Protein AF-A0A1T4SJ55-F1 (afdb_monomer)

Radius of gyration: 22.42 Å; Cα contacts (8 Å, |Δi|>4): 295; chains: 1; bounding box: 77×71×40 Å

pLDDT: mean 77.84, std 17.94, range [32.5, 96.19]

Foldseek 3Di:
DDDDDDDDPPPPPPPPPPPPPPPQLWDWADQDCFWIWTDGNDLVEWIWIDGQPQFPDKDFPGWDWADAPNFTKIWTKIWTWHDDPFKIKIKIKIFIWGDPPNDTYTDWIFIFMWMATPPPRDTPGGGQQDPPDPPSNVSCNVVVPDDDDVRTDDIDTDDPVPSDD

Secondary structure (DSSP, 8-state):
------------------------S-EEEE-SSSEEEEE-SSTTSPEEEEE-TT-S-EEEEEEEEEEETTEEEEEEEEEEEEE-SSEEEEEEEEEEEE--TTS-EEEEEEEEEEEEETTT--EEE--SS-TTSTTHHHHHHHHHH-SS-TTEEPPPEE-GGG---

Structure (mmCIF, N/CA/C/O backbone):
data_AF-A0A1T4SJ55-F1
#
_entry.id   AF-A0A1T4SJ55-F1
#
loop_
_atom_site.group_PDB
_atom_site.id
_atom_site.type_symbol
_atom_site.label_atom_id
_atom_site.label_alt_id
_atom_site.label_comp_id
_atom_site.label_asym_id
_atom_site.label_entity_id
_atom_site.label_seq_id
_atom_site.pdbx_PDB_ins_code
_atom_site.Cartn_x
_atom_site.Cartn_y
_atom_site.Cartn_z
_atom_site.occupancy
_atom_site.B_iso_or_equiv
_atom_site.auth_seq_id
_atom_site.auth_comp_id
_atom_site.auth_asym_id
_atom_site.auth_atom_id
_atom_site.pdbx_PDB_model_num
ATOM 1 N N . MET A 1 1 ? 57.272 -51.813 8.224 1.00 41.88 1 MET A N 1
ATOM 2 C CA . MET A 1 1 ? 57.063 -50.393 8.577 1.00 41.88 1 MET A CA 1
ATOM 3 C C . MET A 1 1 ? 56.900 -49.608 7.290 1.00 41.88 1 MET A C 1
ATOM 5 O O . MET A 1 1 ? 57.885 -49.571 6.578 1.00 41.88 1 MET A O 1
ATOM 9 N N . THR A 1 2 ? 55.689 -49.090 7.027 1.00 38.91 2 THR A N 1
ATOM 10 C CA . THR A 1 2 ? 55.332 -47.772 6.437 1.00 38.91 2 THR A CA 1
ATOM 11 C C . THR A 1 2 ? 53.976 -47.803 5.712 1.00 38.91 2 THR A C 1
ATOM 13 O O . THR A 1 2 ? 53.833 -48.269 4.593 1.00 38.91 2 THR A O 1
ATOM 16 N N . PHE A 1 3 ? 52.995 -47.303 6.467 1.00 37.25 3 PHE A N 1
ATOM 17 C CA . PHE A 1 3 ? 51.856 -46.438 6.139 1.00 37.25 3 PHE A CA 1
ATOM 18 C C . PHE A 1 3 ? 50.921 -46.732 4.950 1.00 37.25 3 PHE A C 1
ATOM 20 O O . PHE A 1 3 ? 51.213 -46.479 3.786 1.00 37.25 3 PHE A O 1
ATOM 27 N N . PHE A 1 4 ? 49.702 -47.120 5.344 1.00 38.56 4 PHE A N 1
ATOM 28 C CA . PHE A 1 4 ? 48.442 -46.953 4.626 1.00 38.56 4 PHE A CA 1
ATOM 29 C C . PHE A 1 4 ? 48.198 -45.480 4.258 1.00 38.56 4 PHE A C 1
ATOM 31 O O . PHE A 1 4 ? 48.195 -44.617 5.133 1.00 38.56 4 PHE A O 1
ATOM 38 N N . ASN A 1 5 ? 47.906 -45.211 2.986 1.00 37.22 5 ASN A N 1
ATOM 39 C CA . ASN A 1 5 ? 47.341 -43.941 2.533 1.00 37.22 5 ASN A CA 1
ATOM 40 C C . ASN A 1 5 ? 45.813 -44.076 2.453 1.00 37.22 5 ASN A C 1
ATOM 42 O O . ASN A 1 5 ? 45.276 -44.548 1.453 1.00 37.22 5 ASN A O 1
ATOM 46 N N . PHE A 1 6 ? 45.108 -43.665 3.509 1.00 42.09 6 PHE A N 1
ATOM 47 C CA . PHE A 1 6 ? 43.667 -43.410 3.460 1.00 42.09 6 PHE A CA 1
ATOM 48 C C . PHE A 1 6 ? 43.454 -41.935 3.108 1.00 42.09 6 PHE A C 1
ATOM 50 O O . PHE A 1 6 ? 43.581 -41.058 3.958 1.00 42.09 6 PHE A O 1
ATOM 57 N N . SER A 1 7 ? 43.136 -41.649 1.845 1.00 43.50 7 SER A N 1
ATOM 58 C CA . SER A 1 7 ? 42.612 -40.339 1.453 1.00 43.50 7 SER A CA 1
ATOM 59 C C . SER A 1 7 ? 41.091 -40.373 1.584 1.00 43.50 7 SER A C 1
ATOM 61 O O . SER A 1 7 ? 40.379 -40.835 0.693 1.00 43.50 7 SER A O 1
ATOM 63 N N . LEU A 1 8 ? 40.596 -39.924 2.739 1.00 44.88 8 LEU A N 1
ATOM 64 C CA . LEU A 1 8 ? 39.183 -39.643 2.965 1.00 44.88 8 LEU A CA 1
ATOM 65 C C . LEU A 1 8 ? 38.841 -38.345 2.214 1.00 44.88 8 LEU A C 1
ATOM 67 O O . LEU A 1 8 ? 39.123 -37.248 2.691 1.00 44.88 8 LEU A O 1
ATOM 71 N N . LYS A 1 9 ? 38.266 -38.449 1.013 1.00 45.06 9 LYS A N 1
ATOM 72 C CA . LYS A 1 9 ? 37.657 -37.290 0.347 1.00 45.06 9 LYS A CA 1
ATOM 73 C C . LYS A 1 9 ? 36.295 -37.029 0.980 1.00 45.06 9 LYS A C 1
ATOM 75 O O . LYS A 1 9 ? 35.298 -37.641 0.610 1.00 45.06 9 LYS A O 1
ATOM 80 N N . THR A 1 10 ? 36.261 -36.127 1.952 1.00 52.50 10 THR A N 1
ATOM 81 C C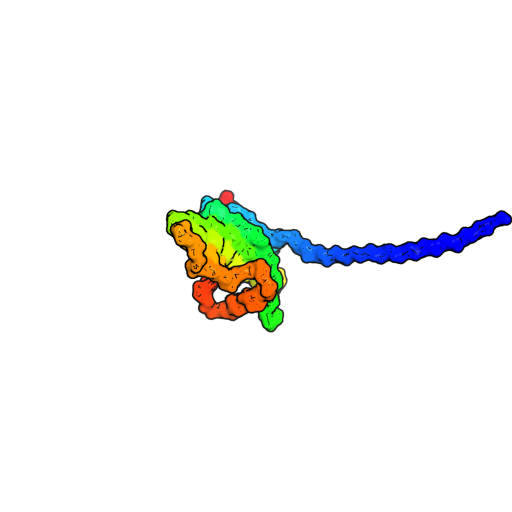A . THR A 1 10 ? 35.027 -35.540 2.472 1.00 52.50 10 THR A CA 1
ATOM 82 C C . THR A 1 10 ? 34.374 -34.706 1.371 1.00 52.50 10 THR A C 1
ATOM 84 O O . THR A 1 10 ? 34.809 -33.609 1.030 1.00 52.50 10 THR A O 1
ATOM 87 N N . CYS A 1 11 ? 33.316 -35.256 0.779 1.00 45.38 11 CYS A N 1
ATOM 88 C CA . CYS A 1 11 ? 32.402 -34.533 -0.092 1.00 45.38 11 CYS A CA 1
ATOM 89 C C . CYS A 1 11 ? 31.457 -33.712 0.798 1.00 45.38 11 CYS A C 1
ATOM 91 O O . CYS A 1 11 ? 30.335 -34.123 1.073 1.00 45.38 11 CYS A O 1
ATOM 93 N N . SER A 1 12 ? 31.946 -32.588 1.324 1.00 46.72 12 SER A N 1
ATOM 94 C CA . SER A 1 12 ? 31.096 -31.598 1.990 1.00 46.72 12 SER A CA 1
ATOM 95 C C . SER A 1 12 ? 30.735 -30.539 0.958 1.00 46.72 12 SER A C 1
ATOM 97 O O . SER A 1 12 ? 31.372 -29.490 0.856 1.00 46.72 12 SER A O 1
ATOM 99 N N . LEU A 1 13 ? 29.760 -30.873 0.110 1.00 42.81 13 LEU A N 1
ATOM 100 C CA . LEU A 1 13 ? 29.117 -29.912 -0.773 1.00 42.81 13 LEU A CA 1
ATOM 101 C C . LEU A 1 13 ? 28.304 -28.978 0.130 1.00 42.81 13 LEU A C 1
ATOM 103 O O . LEU A 1 13 ? 27.190 -29.293 0.540 1.00 42.81 13 LEU A O 1
ATOM 107 N N . PHE A 1 14 ? 28.930 -27.868 0.516 1.00 44.97 14 PHE A N 1
ATOM 108 C CA . PHE A 1 14 ? 28.287 -26.766 1.215 1.00 44.97 14 PHE A CA 1
ATOM 109 C C . PHE A 1 14 ? 27.139 -26.288 0.318 1.00 44.97 14 PHE A C 1
ATOM 111 O O . PHE A 1 14 ? 27.368 -25.680 -0.727 1.00 44.97 14 PHE A O 1
ATOM 118 N N . LEU A 1 15 ? 25.906 -26.642 0.685 1.00 42.38 15 LEU A N 1
ATOM 119 C CA . LEU A 1 15 ? 24.695 -26.089 0.096 1.00 42.38 15 LEU A CA 1
ATOM 120 C C . LEU A 1 15 ? 24.710 -24.584 0.376 1.00 42.38 15 LEU A C 1
ATOM 122 O O . LEU A 1 15 ? 24.313 -24.133 1.449 1.00 42.38 15 LEU A O 1
ATOM 126 N N . LEU A 1 16 ? 25.208 -23.815 -0.592 1.00 41.75 16 LEU A N 1
ATOM 127 C CA . LEU A 1 16 ? 24.933 -22.393 -0.717 1.00 41.75 16 LEU A CA 1
ATOM 128 C C . LEU A 1 16 ? 23.433 -22.265 -0.986 1.00 41.75 16 LEU A C 1
ATOM 130 O O . LEU A 1 16 ? 22.989 -22.205 -2.130 1.00 41.75 16 LEU A O 1
ATOM 134 N N . PHE A 1 17 ? 22.635 -22.269 0.078 1.00 39.66 17 PHE A N 1
ATOM 135 C CA . PHE A 1 17 ? 21.313 -21.676 0.023 1.00 39.66 17 PHE A CA 1
ATOM 136 C C . PHE A 1 17 ? 21.518 -20.174 -0.167 1.00 39.66 17 PHE A C 1
ATOM 138 O O . PHE A 1 17 ? 21.639 -19.411 0.789 1.00 39.66 17 PHE A O 1
ATOM 145 N N . SER A 1 18 ? 21.609 -19.758 -1.428 1.00 32.50 18 SER A N 1
ATOM 146 C CA . SER A 1 18 ? 21.402 -18.378 -1.841 1.00 32.50 18 SER A CA 1
ATOM 147 C C . SER A 1 18 ? 19.935 -18.043 -1.592 1.00 32.50 18 SER A C 1
ATOM 149 O O . SER A 1 18 ? 19.105 -18.091 -2.496 1.00 32.50 18 SER A O 1
ATOM 151 N N . PHE A 1 19 ? 19.591 -17.736 -0.345 1.00 34.47 19 PHE A N 1
ATOM 152 C CA . PHE A 1 19 ? 18.407 -16.938 -0.096 1.00 34.47 19 PHE A CA 1
ATOM 153 C C . PHE A 1 19 ? 18.719 -15.549 -0.656 1.00 34.47 19 PHE A C 1
ATOM 155 O O . PHE A 1 19 ? 19.468 -14.787 -0.050 1.00 34.47 19 PHE A O 1
ATOM 162 N N . ASN A 1 20 ? 18.190 -15.240 -1.843 1.00 34.22 20 ASN A N 1
ATOM 163 C CA . ASN A 1 20 ? 18.061 -13.860 -2.300 1.00 34.22 20 ASN A CA 1
ATOM 164 C C . ASN A 1 20 ? 17.006 -13.185 -1.414 1.00 34.22 20 ASN A C 1
ATOM 166 O O . ASN A 1 20 ? 15.862 -13.001 -1.814 1.00 34.22 20 ASN A O 1
ATOM 170 N N . VAL A 1 21 ? 17.379 -12.885 -0.173 1.00 35.69 21 VAL A N 1
ATOM 171 C CA . VAL A 1 21 ? 16.712 -11.843 0.596 1.00 35.69 21 VAL A CA 1
ATOM 172 C C . VAL A 1 21 ? 17.264 -10.551 0.016 1.00 35.69 21 VAL A C 1
ATOM 174 O O . VAL A 1 21 ? 18.411 -10.195 0.285 1.00 35.69 21 VAL A O 1
ATOM 177 N N . PHE A 1 22 ? 16.492 -9.892 -0.848 1.00 44.56 22 PHE A N 1
ATOM 178 C CA . PHE A 1 22 ? 16.761 -8.492 -1.146 1.00 44.56 22 PHE A CA 1
ATOM 179 C C . PHE A 1 22 ? 16.720 -7.752 0.195 1.00 44.56 22 PHE A C 1
ATOM 181 O O . PHE A 1 22 ? 15.744 -7.842 0.938 1.00 44.56 22 PHE A O 1
ATOM 188 N N . ALA A 1 23 ? 17.832 -7.122 0.572 1.00 44.47 23 ALA A N 1
ATOM 189 C CA . ALA A 1 23 ? 17.839 -6.207 1.702 1.00 44.47 23 ALA A CA 1
ATOM 190 C C . ALA A 1 23 ? 16.867 -5.076 1.355 1.00 44.47 23 ALA A C 1
ATOM 192 O O . ALA A 1 23 ? 17.106 -4.444 0.332 1.00 44.47 23 ALA A O 1
ATOM 193 N N . ASN A 1 24 ? 15.803 -4.895 2.159 1.00 52.88 24 ASN A N 1
ATOM 194 C CA . ASN A 1 24 ? 14.716 -3.914 1.997 1.00 52.88 24 ASN A CA 1
ATOM 195 C C . ASN A 1 24 ? 15.048 -2.835 0.968 1.00 52.88 24 ASN A C 1
ATOM 197 O O . ASN A 1 24 ? 15.758 -1.870 1.270 1.00 52.88 24 ASN A O 1
ATOM 201 N N . THR A 1 25 ? 14.598 -3.061 -0.262 1.00 71.12 25 THR A N 1
ATOM 202 C CA . THR A 1 25 ? 15.012 -2.236 -1.387 1.00 71.12 25 THR A CA 1
ATOM 203 C C . THR A 1 25 ? 14.291 -0.890 -1.335 1.00 71.12 25 THR A C 1
ATOM 205 O O . THR A 1 25 ? 14.847 0.136 -1.729 1.00 71.12 25 THR A O 1
ATOM 208 N N . PHE A 1 26 ? 13.088 -0.884 -0.759 1.00 83.06 26 PHE A N 1
ATOM 209 C CA . PHE A 1 26 ? 12.397 0.321 -0.327 1.00 83.06 26 PHE A CA 1
ATOM 210 C C . PHE A 1 26 ? 12.654 0.644 1.140 1.00 83.06 26 PHE A C 1
ATOM 212 O O . PHE A 1 26 ? 12.825 -0.230 1.993 1.00 83.06 26 PHE A O 1
ATOM 219 N N . ARG A 1 27 ? 12.605 1.938 1.444 1.00 85.56 27 ARG A N 1
ATOM 220 C CA . ARG A 1 27 ? 12.616 2.457 2.812 1.00 85.56 27 ARG A CA 1
ATOM 221 C C . ARG A 1 27 ? 11.613 3.593 2.942 1.00 85.56 27 ARG A C 1
ATOM 223 O O . ARG A 1 27 ? 11.413 4.338 1.987 1.00 85.56 27 ARG A O 1
ATOM 230 N N . ILE A 1 28 ? 11.003 3.721 4.113 1.00 87.56 28 ILE A N 1
ATOM 231 C CA . ILE A 1 28 ? 10.102 4.828 4.432 1.00 87.56 28 ILE A CA 1
ATOM 232 C C . ILE A 1 28 ? 10.811 5.797 5.379 1.00 87.56 28 ILE A C 1
ATOM 234 O O . ILE A 1 28 ? 11.432 5.373 6.354 1.00 87.56 28 ILE A O 1
ATOM 238 N N . GLU A 1 29 ? 10.756 7.089 5.077 1.00 88.12 29 GLU A N 1
ATOM 239 C CA . GLU A 1 29 ? 11.363 8.151 5.887 1.00 88.12 29 GLU A CA 1
ATOM 240 C C . GLU A 1 29 ? 10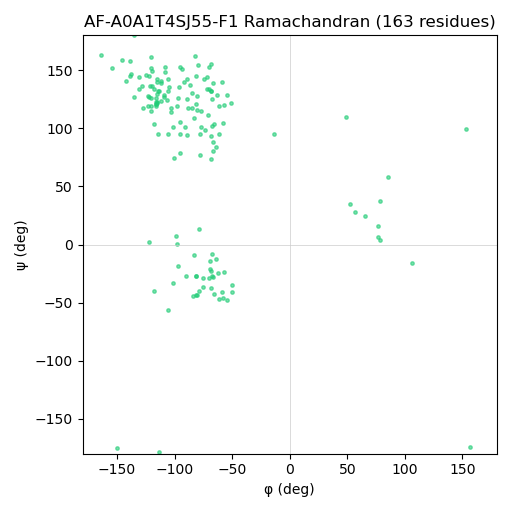.341 9.270 6.140 1.00 88.12 29 GLU A C 1
ATOM 242 O O . GLU A 1 29 ? 9.542 9.557 5.248 1.00 88.12 29 GLU A O 1
ATOM 247 N N . PRO A 1 30 ? 10.333 9.912 7.322 1.00 87.75 30 PRO A N 1
ATOM 248 C CA . PRO A 1 30 ? 9.490 11.083 7.561 1.00 87.75 30 PRO A CA 1
ATOM 249 C C . PRO A 1 30 ? 9.807 12.215 6.576 1.00 87.75 30 PRO A C 1
ATOM 251 O O . PRO A 1 30 ? 10.975 12.478 6.288 1.00 87.75 30 PRO A O 1
ATOM 254 N N . PHE A 1 31 ? 8.773 12.899 6.090 1.00 86.50 31 PHE A N 1
ATOM 255 C CA . PHE A 1 31 ? 8.891 14.063 5.204 1.00 86.50 31 PHE A CA 1
ATOM 256 C C . PHE A 1 31 ? 8.307 15.330 5.830 1.00 86.50 31 PHE A C 1
ATOM 258 O O . PHE A 1 31 ? 8.883 16.409 5.706 1.00 86.50 31 PHE A O 1
ATOM 265 N N . SER A 1 32 ? 7.180 15.194 6.524 1.00 86.88 32 SER A N 1
ATOM 266 C CA . SER A 1 32 ? 6.530 16.244 7.308 1.00 86.88 32 SER A CA 1
ATOM 267 C C . SER A 1 32 ? 5.782 15.620 8.492 1.00 86.88 32 SER A C 1
ATOM 269 O O . SER A 1 32 ? 5.864 14.411 8.706 1.00 86.88 32 SER A O 1
ATOM 271 N N . ASP A 1 33 ? 5.046 16.435 9.251 1.00 84.75 33 ASP A N 1
ATOM 272 C CA . ASP A 1 33 ? 4.255 15.967 10.397 1.00 84.75 33 ASP A CA 1
ATOM 273 C C . ASP A 1 33 ? 3.149 14.968 10.008 1.00 84.75 33 ASP A C 1
ATOM 275 O O . ASP A 1 33 ? 2.740 14.165 10.840 1.00 84.75 33 ASP A O 1
ATOM 279 N N . GLU A 1 34 ? 2.674 15.004 8.757 1.00 87.19 34 GLU A N 1
ATOM 280 C CA . GLU A 1 34 ? 1.562 14.168 8.268 1.00 87.19 34 GLU A CA 1
ATOM 281 C C . GLU A 1 34 ? 1.954 13.286 7.072 1.00 87.19 34 GLU A C 1
ATOM 283 O O . GLU A 1 34 ? 1.119 12.571 6.514 1.00 87.19 34 GLU A O 1
ATOM 288 N N . GLN A 1 35 ? 3.219 13.334 6.639 1.00 89.31 35 GLN A N 1
ATOM 289 C CA . GLN A 1 35 ? 3.660 12.671 5.415 1.00 89.31 35 GLN A CA 1
ATOM 290 C C . GLN A 1 35 ? 5.008 11.986 5.576 1.00 89.31 35 GLN A C 1
ATOM 292 O O . GLN A 1 35 ? 5.940 12.489 6.206 1.00 89.31 35 GLN A O 1
ATOM 297 N N . TYR A 1 36 ? 5.128 10.858 4.894 1.00 90.12 36 TYR A N 1
ATOM 298 C CA . TYR A 1 36 ? 6.350 10.096 4.735 1.00 90.12 36 TYR A CA 1
ATOM 299 C C . TYR A 1 36 ? 6.70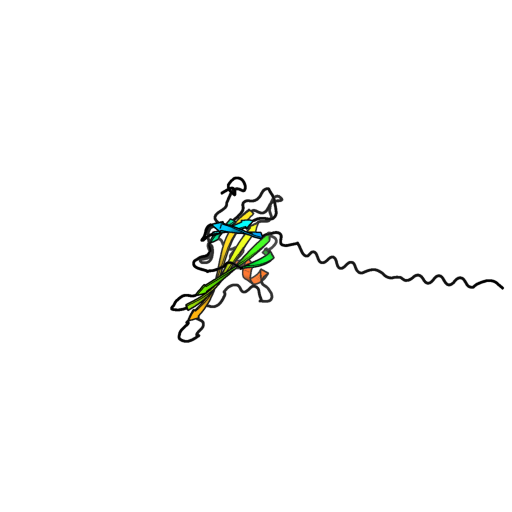2 9.987 3.254 1.00 90.12 36 TYR A C 1
ATOM 301 O O . TYR A 1 36 ? 5.866 10.165 2.369 1.00 90.12 36 TYR A O 1
ATOM 309 N N . VAL A 1 37 ? 7.958 9.661 2.977 1.00 90.44 37 VAL A N 1
ATOM 310 C CA . VAL A 1 37 ? 8.434 9.331 1.639 1.00 90.44 37 VAL A CA 1
ATOM 311 C C . VAL A 1 37 ? 8.804 7.858 1.595 1.00 90.44 37 VAL A C 1
ATOM 313 O O . VAL A 1 37 ? 9.677 7.404 2.335 1.00 90.44 37 VAL A O 1
ATOM 316 N N . LEU A 1 38 ? 8.185 7.128 0.674 1.00 90.69 38 LEU A N 1
ATOM 317 C CA . LEU A 1 38 ? 8.621 5.811 0.240 1.00 90.69 38 LEU A CA 1
ATOM 318 C C . LEU A 1 38 ? 9.719 5.982 -0.816 1.00 90.69 38 LEU A C 1
ATOM 320 O O . LEU A 1 38 ? 9.478 6.429 -1.942 1.00 90.69 38 LEU A O 1
ATOM 324 N N . ILE A 1 39 ? 10.945 5.660 -0.424 1.00 87.38 39 ILE A N 1
ATOM 325 C CA . ILE A 1 39 ? 12.151 5.831 -1.227 1.00 87.38 39 ILE A CA 1
ATOM 326 C C . ILE A 1 39 ? 12.384 4.576 -2.056 1.00 87.38 39 ILE A C 1
ATOM 328 O O . ILE A 1 39 ? 12.470 3.475 -1.511 1.00 87.38 39 ILE A O 1
ATOM 332 N N . THR A 1 40 ? 12.511 4.760 -3.370 1.00 83.12 40 THR A N 1
ATOM 333 C CA . THR A 1 40 ? 12.712 3.668 -4.325 1.00 83.12 40 THR A CA 1
ATOM 334 C C . THR A 1 40 ? 14.173 3.184 -4.377 1.00 83.12 40 THR A C 1
ATOM 336 O O . THR A 1 40 ? 15.098 3.977 -4.145 1.00 83.12 40 THR A O 1
ATOM 339 N N . PRO A 1 41 ? 14.393 1.913 -4.770 1.00 74.44 41 PRO A N 1
ATOM 340 C CA . PRO A 1 41 ? 15.703 1.257 -4.888 1.00 74.44 41 PRO A CA 1
ATOM 341 C C . PRO A 1 41 ? 16.796 1.991 -5.676 1.00 74.44 41 PRO A C 1
ATOM 343 O O . PRO A 1 41 ? 17.983 1.856 -5.384 1.00 74.44 41 PRO A O 1
ATOM 346 N N . ASP A 1 42 ? 16.421 2.714 -6.729 1.00 69.44 42 ASP A N 1
ATOM 347 C CA . ASP A 1 42 ? 17.307 3.115 -7.819 1.00 69.44 42 ASP A CA 1
ATOM 348 C C . ASP A 1 42 ? 17.304 4.631 -8.047 1.00 69.44 42 ASP A C 1
ATOM 350 O O . ASP A 1 42 ? 16.306 5.327 -7.885 1.00 69.44 42 ASP A O 1
ATOM 354 N N . SER A 1 43 ? 18.452 5.194 -8.432 1.00 54.56 43 SER A N 1
ATOM 355 C CA . SER A 1 43 ? 18.657 6.646 -8.576 1.00 54.56 43 SER A CA 1
ATOM 356 C C . SER A 1 43 ? 17.864 7.305 -9.711 1.00 54.56 43 SER A C 1
ATOM 358 O O . SER A 1 43 ? 17.893 8.528 -9.815 1.00 54.56 43 SER A O 1
ATOM 360 N N . VAL A 1 44 ? 17.203 6.518 -10.563 1.00 57.12 44 VAL A N 1
ATOM 361 C CA . VAL A 1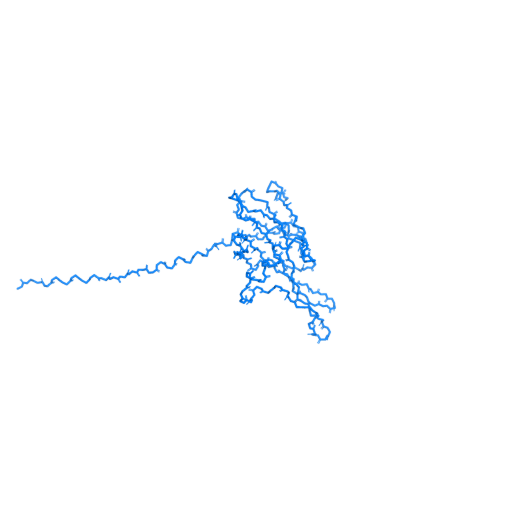 44 ? 16.483 6.989 -11.759 1.00 57.12 44 VAL A CA 1
ATOM 362 C C . VAL A 1 44 ? 14.983 7.173 -11.492 1.00 57.12 44 VAL A C 1
ATOM 364 O O . VAL A 1 44 ? 14.318 7.903 -12.222 1.00 57.12 44 VAL A O 1
ATOM 367 N N . SER A 1 45 ? 14.458 6.566 -10.426 1.00 65.44 45 SER A N 1
ATOM 368 C CA . SER A 1 45 ? 13.023 6.553 -10.136 1.00 65.44 45 SER A CA 1
ATOM 369 C C . SER A 1 45 ? 12.596 7.657 -9.168 1.00 65.44 45 SER A C 1
ATOM 371 O O . SER A 1 45 ? 13.377 8.122 -8.333 1.00 65.44 45 SER A O 1
ATOM 373 N N . TYR A 1 46 ? 11.331 8.069 -9.281 1.00 70.19 46 TYR A N 1
ATOM 374 C CA . TYR A 1 46 ? 10.685 9.000 -8.354 1.00 70.19 46 TYR A CA 1
ATOM 375 C C . TYR A 1 46 ? 10.417 8.330 -7.010 1.00 70.19 46 TYR A C 1
ATOM 377 O O . TYR A 1 46 ? 10.008 7.172 -6.976 1.00 70.19 46 TYR A O 1
ATOM 385 N N . ASN A 1 47 ? 10.540 9.088 -5.923 1.00 84.88 47 ASN A N 1
ATOM 386 C CA . ASN A 1 47 ? 10.014 8.650 -4.637 1.00 84.88 47 ASN A CA 1
ATOM 387 C C . ASN A 1 47 ? 8.517 8.955 -4.547 1.00 84.88 47 ASN A C 1
ATOM 389 O O . ASN A 1 47 ? 7.993 9.770 -5.311 1.00 84.88 47 ASN A O 1
ATOM 393 N N . VAL A 1 48 ? 7.830 8.310 -3.613 1.00 89.19 48 VAL A N 1
ATOM 394 C CA . VAL A 1 48 ? 6.376 8.414 -3.466 1.00 89.19 48 VAL A CA 1
ATOM 395 C C . VAL A 1 48 ? 6.028 9.018 -2.112 1.00 89.19 48 VAL A C 1
ATOM 397 O O . VAL A 1 48 ? 6.597 8.606 -1.105 1.00 89.19 48 VAL A O 1
ATOM 400 N N . ILE A 1 49 ? 5.107 9.985 -2.085 1.00 89.62 49 ILE A N 1
ATOM 401 C CA . ILE A 1 49 ? 4.491 10.429 -0.829 1.00 89.62 49 ILE A CA 1
ATOM 402 C C . ILE A 1 49 ? 3.549 9.349 -0.321 1.00 89.62 49 ILE A C 1
ATOM 404 O O . ILE A 1 49 ? 2.720 8.831 -1.068 1.00 89.62 49 ILE A O 1
ATOM 408 N N . VAL A 1 50 ? 3.676 9.070 0.968 1.00 90.56 50 VAL A N 1
ATOM 409 C CA . VAL A 1 50 ? 2.756 8.257 1.748 1.00 90.56 50 VAL A CA 1
ATOM 410 C C . VAL A 1 50 ? 2.143 9.165 2.803 1.00 90.56 50 VAL A C 1
ATOM 412 O O . VAL A 1 50 ? 2.859 9.749 3.618 1.00 90.56 50 VAL A O 1
ATOM 415 N N . ASP A 1 51 ? 0.827 9.317 2.764 1.00 87.88 51 ASP A N 1
ATOM 416 C CA . ASP A 1 51 ? 0.093 10.163 3.698 1.00 87.88 51 ASP A CA 1
ATOM 417 C C . ASP A 1 51 ? -0.311 9.353 4.939 1.00 87.88 51 ASP A C 1
ATOM 419 O O . ASP A 1 51 ? -0.640 8.170 4.841 1.00 87.88 51 ASP A O 1
ATOM 423 N N . MET A 1 52 ? -0.272 9.968 6.122 1.00 83.69 52 MET A N 1
ATOM 424 C CA . MET A 1 52 ? -0.659 9.289 7.359 1.00 83.69 52 MET A CA 1
ATOM 425 C C . MET A 1 52 ? -2.158 8.979 7.429 1.00 83.69 52 MET A C 1
ATOM 427 O O . MET A 1 52 ? -2.548 8.080 8.170 1.00 83.69 52 MET A O 1
ATOM 431 N N . GLN A 1 53 ? -3.003 9.703 6.688 1.00 84.06 53 GLN A N 1
ATOM 432 C CA . GLN A 1 53 ? -4.461 9.527 6.657 1.00 84.06 53 GLN A CA 1
ATOM 433 C C . GLN A 1 53 ? -5.093 9.543 8.063 1.00 84.06 53 GLN A C 1
ATOM 435 O O . GLN A 1 53 ? -6.042 8.820 8.356 1.00 84.06 53 GLN A O 1
ATOM 440 N N . GLY A 1 54 ? -4.541 10.359 8.969 1.00 82.88 54 GLY A N 1
ATOM 441 C CA . GLY A 1 54 ? -4.979 10.441 10.367 1.00 82.88 54 GLY A CA 1
ATOM 442 C C . GLY A 1 54 ? -4.475 9.313 11.278 1.00 82.88 54 GLY A C 1
ATOM 443 O O . GLY A 1 54 ? -4.838 9.276 12.456 1.00 82.88 54 GLY A O 1
ATOM 444 N N . ALA A 1 55 ? -3.631 8.406 10.780 1.00 87.94 55 ALA A N 1
ATOM 445 C CA . ALA A 1 55 ? -2.898 7.468 11.619 1.00 87.94 55 ALA A CA 1
ATOM 446 C C . ALA A 1 55 ? -1.851 8.198 12.472 1.00 87.94 55 ALA A C 1
ATOM 448 O O . ALA A 1 55 ? -1.362 9.267 12.117 1.00 87.94 55 ALA A O 1
ATOM 449 N N . LYS A 1 56 ? -1.473 7.595 13.603 1.00 85.25 56 LYS A N 1
ATOM 450 C CA . LYS A 1 56 ? -0.387 8.116 14.455 1.00 85.25 56 LYS A CA 1
ATOM 451 C C . LYS A 1 56 ? 1.001 7.732 13.954 1.00 85.25 56 LYS A C 1
ATOM 453 O O . LYS A 1 56 ? 1.968 8.420 14.261 1.00 85.25 56 LYS A O 1
ATOM 458 N N . GLU A 1 57 ? 1.097 6.613 13.246 1.00 85.94 57 GLU A N 1
ATOM 459 C CA . GLU A 1 57 ? 2.348 6.053 12.749 1.00 85.94 57 GLU A CA 1
ATOM 460 C C . GLU A 1 57 ? 2.072 5.193 11.511 1.00 85.94 57 GLU A C 1
ATOM 462 O O . GLU A 1 57 ? 0.985 4.622 11.364 1.00 85.94 57 GLU A O 1
ATOM 467 N N . LEU A 1 58 ? 3.077 5.104 10.639 1.00 89.69 58 LEU A N 1
ATOM 468 C CA . LEU A 1 58 ? 3.102 4.227 9.476 1.00 89.69 58 LEU A CA 1
ATOM 469 C C . LEU A 1 58 ? 4.142 3.123 9.665 1.00 89.69 58 LEU A C 1
ATOM 471 O O . LEU A 1 58 ? 5.269 3.369 10.092 1.00 89.69 58 LEU A O 1
ATOM 475 N N . PHE A 1 59 ? 3.781 1.910 9.267 1.00 89.88 59 PHE A N 1
ATOM 476 C CA . PHE A 1 59 ? 4.620 0.725 9.341 1.00 89.88 59 PHE A CA 1
ATOM 477 C C . PHE A 1 59 ? 4.910 0.217 7.931 1.00 89.88 59 PHE A C 1
ATOM 479 O O . PHE A 1 59 ? 4.002 -0.138 7.181 1.00 89.88 59 PHE A O 1
ATOM 486 N N . TYR A 1 60 ? 6.190 0.147 7.566 1.00 88.56 60 TYR A N 1
ATOM 487 C CA . TYR A 1 60 ? 6.597 -0.548 6.347 1.00 88.56 60 TYR A CA 1
ATOM 488 C C . TYR A 1 60 ? 6.431 -2.057 6.551 1.00 88.56 60 TY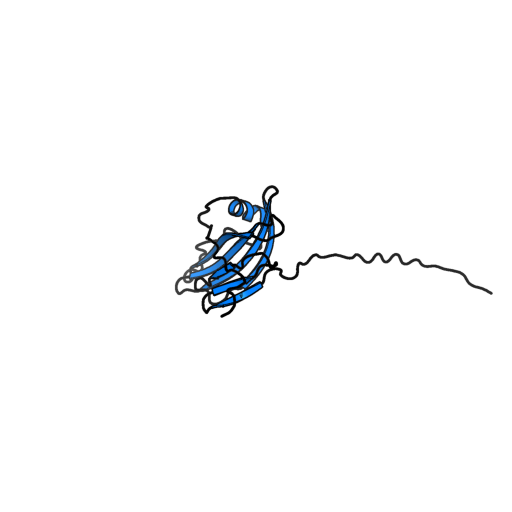R A C 1
ATOM 490 O O . TYR A 1 60 ? 7.149 -2.656 7.354 1.00 88.56 60 TYR A O 1
ATOM 498 N N . HIS A 1 61 ? 5.474 -2.663 5.848 1.00 87.88 61 HIS A N 1
ATOM 499 C CA . HIS A 1 61 ? 5.176 -4.086 5.988 1.00 87.88 61 HIS A CA 1
ATOM 500 C C . HIS A 1 61 ? 6.145 -4.945 5.168 1.00 87.88 61 HIS A C 1
ATOM 502 O O . HIS A 1 61 ? 6.638 -5.962 5.656 1.00 87.88 61 HIS A O 1
ATOM 508 N N . GLY A 1 62 ? 6.437 -4.534 3.932 1.00 86.81 62 GLY A N 1
ATOM 509 C CA . GLY A 1 62 ? 7.366 -5.242 3.055 1.00 86.81 62 GLY A CA 1
ATOM 510 C C . GLY A 1 62 ? 7.142 -4.976 1.569 1.00 86.81 62 GLY A C 1
ATOM 511 O O . GLY A 1 62 ? 6.305 -4.161 1.183 1.00 86.81 62 GLY A O 1
ATOM 512 N N . GLU A 1 63 ? 7.893 -5.706 0.746 1.00 87.62 63 GLU A N 1
ATOM 513 C CA . GLU A 1 63 ? 7.823 -5.674 -0.716 1.00 87.62 63 GLU A CA 1
ATOM 514 C C . GLU A 1 63 ? 7.510 -7.062 -1.290 1.00 87.62 63 GLU A C 1
ATOM 516 O O . GLU A 1 63 ? 7.966 -8.086 -0.775 1.00 87.62 63 GLU A O 1
ATOM 521 N N . TYR A 1 64 ? 6.749 -7.090 -2.383 1.00 88.19 64 TYR A N 1
ATOM 522 C CA . TYR A 1 64 ? 6.324 -8.301 -3.075 1.00 88.19 64 TYR A CA 1
ATOM 523 C C . TYR A 1 64 ? 6.594 -8.184 -4.572 1.00 88.19 64 TYR A C 1
ATOM 525 O O . TYR A 1 64 ? 6.257 -7.182 -5.200 1.00 88.19 64 TYR A O 1
ATOM 533 N N . ASN A 1 65 ? 7.165 -9.238 -5.152 1.00 88.19 65 ASN A N 1
ATOM 534 C CA . ASN A 1 65 ? 7.257 -9.385 -6.601 1.00 88.19 65 ASN A CA 1
ATOM 535 C C . ASN A 1 65 ? 5.996 -10.087 -7.089 1.00 88.19 65 ASN A C 1
ATOM 537 O O . ASN A 1 65 ? 5.770 -11.238 -6.725 1.00 88.19 65 ASN A O 1
ATOM 541 N N . VAL A 1 66 ? 5.213 -9.411 -7.920 1.00 89.50 66 VAL A N 1
ATOM 542 C CA . VAL A 1 66 ? 3.925 -9.907 -8.402 1.00 89.50 66 VAL A CA 1
ATOM 543 C C . VAL A 1 66 ? 3.997 -10.089 -9.913 1.00 89.50 66 VAL A C 1
ATOM 545 O O . VAL A 1 66 ? 4.343 -9.160 -10.640 1.00 89.50 66 VAL A O 1
ATOM 548 N N . ASN A 1 67 ? 3.669 -11.287 -10.401 1.00 89.50 67 ASN A N 1
ATOM 549 C CA . ASN A 1 67 ? 3.543 -11.552 -11.834 1.00 89.50 67 ASN A CA 1
ATOM 550 C C . ASN A 1 67 ? 2.066 -11.618 -12.229 1.00 89.50 67 ASN A C 1
ATOM 552 O O . ASN A 1 67 ? 1.347 -12.524 -11.802 1.00 89.50 67 ASN A O 1
ATOM 556 N N . CYS A 1 68 ? 1.641 -10.697 -13.090 1.00 90.31 68 CYS A N 1
ATOM 557 C CA . CYS A 1 68 ? 0.279 -10.641 -13.598 1.00 90.31 68 CYS A CA 1
ATOM 558 C C . CYS A 1 68 ? 0.263 -10.907 -15.098 1.00 90.31 68 CYS A C 1
ATOM 560 O O . CYS A 1 68 ? 0.459 -10.009 -15.909 1.00 90.31 68 CYS A O 1
ATOM 562 N N . GLY A 1 69 ? 0.021 -12.164 -15.474 1.00 85.75 69 GLY A N 1
ATOM 563 C CA . GLY A 1 69 ? -0.150 -12.536 -16.881 1.00 85.75 69 GLY A CA 1
ATOM 564 C C . GLY A 1 69 ? 1.104 -12.360 -17.745 1.00 85.75 69 GLY A C 1
ATOM 565 O O . GLY A 1 69 ? 0.975 -12.227 -18.958 1.00 85.75 69 GLY A O 1
ATOM 566 N N . GLY A 1 70 ? 2.301 -12.381 -17.147 1.00 85.62 70 GLY A N 1
ATOM 567 C CA . GLY A 1 70 ? 3.581 -12.189 -17.836 1.00 85.62 70 GLY A CA 1
ATOM 568 C C . GLY A 1 70 ? 4.234 -10.829 -17.584 1.00 85.62 70 GLY A C 1
ATOM 569 O O . GLY A 1 70 ? 5.439 -10.709 -17.802 1.00 85.62 70 GLY A O 1
ATOM 570 N N . ASP A 1 71 ? 3.483 -9.854 -17.069 1.00 88.31 71 ASP A N 1
ATOM 571 C CA . ASP A 1 71 ? 4.013 -8.565 -16.628 1.00 88.31 71 ASP A CA 1
ATOM 572 C C . ASP A 1 71 ? 4.485 -8.653 -15.170 1.00 88.31 71 ASP A C 1
ATOM 574 O O . ASP A 1 71 ? 3.825 -9.261 -14.321 1.00 88.31 71 ASP A O 1
ATOM 578 N N . PHE A 1 72 ? 5.645 -8.059 -14.879 1.00 88.12 72 PHE A N 1
ATOM 579 C CA . PHE A 1 72 ? 6.270 -8.100 -13.558 1.00 88.12 72 PHE A CA 1
ATOM 580 C C . PHE A 1 72 ? 6.139 -6.755 -12.851 1.00 88.12 72 PHE A C 1
ATOM 582 O O . PHE A 1 72 ? 6.605 -5.727 -13.345 1.00 88.12 72 PHE A O 1
ATOM 589 N N . PHE A 1 73 ? 5.561 -6.795 -11.656 1.00 89.56 73 PHE A N 1
ATOM 590 C CA . PHE A 1 73 ? 5.348 -5.640 -10.801 1.00 89.56 73 PHE A CA 1
ATOM 591 C C . PHE A 1 73 ? 6.072 -5.820 -9.476 1.00 89.56 73 PHE A C 1
ATOM 593 O O . PHE A 1 73 ? 6.216 -6.933 -8.964 1.00 89.56 73 PHE A O 1
ATOM 600 N N . LEU A 1 74 ? 6.491 -4.698 -8.909 1.00 89.94 74 LEU A N 1
ATOM 601 C CA . LEU A 1 74 ? 6.992 -4.619 -7.549 1.00 89.94 74 LEU A CA 1
ATOM 602 C C . LEU A 1 74 ? 5.952 -3.876 -6.718 1.00 89.94 74 LEU A C 1
ATOM 604 O O . LEU A 1 74 ? 5.507 -2.797 -7.104 1.00 89.94 74 LEU A O 1
ATOM 608 N N . VAL A 1 75 ? 5.524 -4.470 -5.610 1.00 91.00 75 VAL A N 1
ATOM 609 C CA . VAL A 1 75 ? 4.468 -3.923 -4.757 1.00 91.00 75 VAL A CA 1
ATOM 610 C C . VAL A 1 75 ? 5.022 -3.703 -3.362 1.00 91.00 75 VAL A C 1
ATOM 612 O O . VAL A 1 75 ? 5.380 -4.659 -2.682 1.00 91.00 75 VAL A O 1
ATOM 615 N N . SER A 1 76 ? 5.088 -2.446 -2.939 1.00 91.88 76 SER A N 1
ATOM 616 C CA . SER A 1 76 ? 5.473 -2.064 -1.579 1.00 91.88 76 SER A CA 1
ATOM 617 C C . SER A 1 76 ? 4.223 -1.844 -0.740 1.00 91.88 76 SER A C 1
ATOM 619 O O . SER A 1 76 ? 3.301 -1.169 -1.191 1.00 91.88 76 SER A O 1
ATOM 621 N N . VAL A 1 77 ? 4.198 -2.361 0.486 1.00 92.44 77 VAL A N 1
ATOM 622 C CA . VAL A 1 77 ? 3.022 -2.295 1.361 1.00 92.44 77 VAL A CA 1
ATOM 623 C C . VAL A 1 77 ? 3.319 -1.462 2.594 1.00 92.44 77 VAL A C 1
ATOM 625 O O . VAL A 1 77 ? 4.224 -1.780 3.373 1.00 92.44 77 VAL A O 1
ATOM 628 N N . ILE A 1 78 ? 2.527 -0.410 2.778 1.00 92.88 78 ILE A N 1
ATOM 629 C CA . ILE A 1 78 ? 2.495 0.383 4.003 1.00 92.88 78 ILE A CA 1
ATOM 630 C C . ILE A 1 78 ? 1.238 0.035 4.777 1.00 92.88 78 ILE A C 1
ATOM 632 O O . ILE A 1 78 ? 0.152 -0.071 4.216 1.00 92.88 78 ILE A O 1
ATOM 636 N N . GLN A 1 79 ? 1.405 -0.135 6.076 1.00 92.25 79 GLN A N 1
ATOM 637 C CA . GLN A 1 79 ? 0.343 -0.410 7.015 1.00 92.25 79 GLN A CA 1
ATOM 638 C C . GLN A 1 79 ? 0.208 0.759 7.987 1.00 92.25 79 GLN A C 1
ATOM 640 O O . GLN A 1 79 ? 1.204 1.286 8.478 1.00 92.25 79 GLN A O 1
ATOM 645 N N . SER A 1 80 ? -1.019 1.130 8.318 1.00 92.88 80 SER A N 1
ATOM 646 C CA . SER A 1 80 ? -1.311 2.115 9.348 1.00 92.88 80 SER A CA 1
ATOM 647 C C . SER A 1 80 ? -2.505 1.686 10.191 1.00 92.88 80 SER A C 1
ATOM 649 O O . SER A 1 80 ? -3.314 0.842 9.796 1.00 92.88 80 SER A O 1
ATOM 651 N N . PHE A 1 81 ? -2.580 2.245 11.395 1.00 92.94 81 PHE A N 1
ATOM 652 C CA . PHE A 1 81 ? -3.692 2.027 12.309 1.00 92.94 81 PHE A CA 1
ATOM 653 C C . PHE A 1 81 ? -4.324 3.368 12.651 1.00 92.94 81 PHE A C 1
ATOM 655 O O . PHE A 1 81 ? -3.642 4.297 13.096 1.00 92.94 81 PHE A O 1
ATOM 662 N N . ILE A 1 82 ? -5.633 3.450 12.449 1.00 92.94 82 ILE A N 1
ATOM 663 C CA . ILE A 1 82 ? -6.430 4.646 12.687 1.00 92.94 82 ILE A CA 1
ATOM 664 C C . ILE A 1 82 ? -7.417 4.317 13.801 1.00 92.94 82 ILE A C 1
ATOM 666 O O . ILE A 1 82 ? -8.206 3.379 13.704 1.00 92.94 82 ILE A O 1
ATOM 670 N N . GLU A 1 83 ? -7.369 5.101 14.871 1.00 90.50 83 GLU A N 1
ATOM 671 C CA . GLU A 1 83 ? -8.288 4.977 15.998 1.00 90.50 83 GLU A CA 1
ATOM 672 C C . GLU A 1 83 ? -9.121 6.247 16.096 1.00 90.50 83 GLU A C 1
ATOM 674 O O . GLU A 1 83 ? -8.589 7.344 16.287 1.00 90.50 83 GLU A O 1
ATOM 679 N N . THR A 1 84 ? -10.438 6.099 16.008 1.00 88.31 84 THR A N 1
ATOM 680 C CA . THR A 1 84 ? -11.389 7.186 16.231 1.00 88.31 84 THR A CA 1
ATOM 681 C C . THR A 1 84 ? -12.218 6.921 17.490 1.00 88.31 84 THR A C 1
ATOM 683 O O . THR A 1 84 ? -12.018 5.945 18.226 1.00 88.31 84 THR A O 1
ATOM 686 N N . MET A 1 85 ? -13.152 7.826 17.792 1.00 90.62 85 MET A N 1
ATOM 687 C CA . MET A 1 85 ? -14.121 7.581 18.864 1.00 90.62 85 MET A CA 1
ATOM 688 C C . MET A 1 85 ? -15.097 6.451 18.512 1.00 90.62 85 MET A C 1
ATOM 690 O O . MET A 1 85 ? -15.575 5.779 19.422 1.00 90.62 85 MET A O 1
ATOM 694 N N . GLU A 1 86 ? -15.358 6.228 17.223 1.00 91.25 86 GLU A N 1
ATOM 695 C CA . GLU A 1 86 ? -16.400 5.317 16.739 1.00 91.25 86 GLU A CA 1
ATOM 696 C C . GLU A 1 86 ? -15.835 3.970 16.279 1.00 91.25 86 GLU A C 1
ATOM 698 O O . GLU A 1 86 ? -16.467 2.933 16.465 1.00 91.25 86 GLU A O 1
ATOM 703 N N . SER A 1 87 ? -14.623 3.956 15.727 1.00 91.75 87 SER A N 1
ATOM 704 C CA . SER A 1 87 ? -14.056 2.778 15.073 1.00 91.75 87 SER A CA 1
ATOM 705 C C . SER A 1 87 ? -12.548 2.659 15.254 1.00 91.75 87 SER A C 1
ATOM 707 O O . SER A 1 87 ? -11.844 3.641 15.509 1.00 91.75 87 SER A O 1
ATOM 709 N N . ASN A 1 88 ? -12.063 1.433 15.076 1.00 93.25 88 ASN A N 1
ATOM 710 C CA . ASN A 1 88 ? -10.652 1.135 14.868 1.00 93.25 88 ASN A CA 1
ATOM 711 C C . ASN A 1 88 ? -10.488 0.572 13.456 1.00 93.25 88 ASN A C 1
ATOM 713 O O . ASN A 1 88 ? -11.234 -0.332 13.072 1.00 93.25 88 ASN A O 1
ATOM 717 N N . ALA A 1 89 ? -9.515 1.076 12.706 1.00 93.19 89 ALA A N 1
ATOM 718 C CA . ALA A 1 89 ? -9.235 0.628 11.352 1.00 93.19 89 ALA A CA 1
ATOM 719 C C . ALA A 1 89 ? -7.757 0.262 11.169 1.00 93.19 89 ALA A C 1
ATOM 721 O O . ALA A 1 89 ? -6.862 0.985 11.608 1.00 93.19 89 ALA A O 1
ATOM 722 N N . GLU A 1 90 ? -7.515 -0.856 10.494 1.00 93.19 90 GLU A N 1
ATOM 723 C CA . GLU A 1 90 ? -6.232 -1.209 9.890 1.00 93.19 90 GLU A CA 1
ATOM 724 C C . GLU A 1 90 ? -6.313 -0.837 8.406 1.00 93.19 90 GLU A C 1
ATOM 726 O O . GLU A 1 90 ? -7.173 -1.329 7.673 1.00 93.19 90 GLU A O 1
ATOM 731 N N . TYR A 1 91 ? -5.442 0.069 7.976 1.00 92.06 91 TYR A N 1
ATOM 732 C CA . TYR A 1 91 ? -5.349 0.539 6.599 1.00 92.06 91 TYR A CA 1
ATOM 733 C C . TYR A 1 91 ? -4.063 -0.005 5.986 1.00 92.06 91 TYR A C 1
ATOM 735 O O . TYR A 1 91 ? -2.981 0.118 6.564 1.00 92.06 91 TYR A O 1
ATOM 743 N N . MET A 1 92 ? -4.179 -0.637 4.823 1.00 92.62 92 MET A N 1
ATOM 744 C CA . MET A 1 92 ? -3.043 -1.107 4.041 1.00 92.62 92 MET A CA 1
ATOM 745 C C . MET A 1 92 ? -3.061 -0.458 2.669 1.00 92.62 92 MET A C 1
ATOM 747 O O . MET A 1 92 ? -4.041 -0.579 1.936 1.00 92.62 92 MET A O 1
ATOM 751 N N . GLU A 1 93 ? -1.949 0.166 2.305 1.00 93.38 93 GLU A N 1
ATOM 752 C CA . GLU A 1 93 ? -1.750 0.759 0.992 1.00 93.38 93 GLU A CA 1
ATOM 753 C C . GLU A 1 93 ? -0.635 0.037 0.242 1.00 93.38 93 GLU A C 1
ATOM 755 O O . GLU A 1 93 ? 0.506 -0.071 0.701 1.00 93.38 93 GLU A O 1
ATOM 760 N N . TYR A 1 94 ? -0.998 -0.473 -0.928 1.00 93.25 94 TYR A N 1
ATOM 761 C CA . TYR A 1 94 ? -0.157 -1.241 -1.827 1.00 93.25 94 TYR A CA 1
ATOM 762 C C . TYR A 1 94 ? 0.295 -0.325 -2.959 1.00 93.25 94 TYR A C 1
ATOM 764 O O . TYR A 1 94 ? -0.452 -0.060 -3.899 1.00 93.25 94 TYR A O 1
ATOM 772 N N . PHE A 1 95 ? 1.527 0.159 -2.883 1.00 93.06 95 PHE A N 1
ATOM 773 C CA . PHE A 1 95 ? 2.143 0.979 -3.918 1.00 93.06 95 PHE A CA 1
ATOM 774 C C . PHE A 1 95 ? 2.664 0.085 -5.037 1.00 93.06 95 PHE A C 1
ATOM 776 O O . PHE A 1 95 ? 3.572 -0.720 -4.821 1.00 93.06 95 PHE A O 1
ATOM 783 N N . VAL A 1 96 ? 2.092 0.231 -6.231 1.00 92.06 96 VAL A N 1
ATOM 784 C CA . VAL A 1 96 ? 2.402 -0.601 -7.394 1.00 92.06 96 VAL A CA 1
ATOM 785 C C . VAL A 1 96 ? 3.415 0.099 -8.284 1.00 92.06 96 VAL A C 1
ATOM 787 O O . VAL A 1 96 ? 3.195 1.220 -8.761 1.00 92.06 96 VAL A O 1
ATOM 790 N N . PHE A 1 97 ? 4.504 -0.606 -8.563 1.00 89.81 97 PHE A N 1
ATOM 791 C CA . PHE A 1 97 ? 5.571 -0.156 -9.435 1.00 89.81 97 PHE A CA 1
ATOM 792 C C . PHE A 1 97 ? 5.745 -1.098 -10.621 1.00 89.81 97 PHE A C 1
ATOM 794 O O . PHE A 1 97 ? 5.771 -2.322 -10.483 1.00 89.81 97 PHE A O 1
ATOM 801 N N . ASP A 1 98 ? 5.906 -0.496 -11.790 1.00 88.38 98 ASP A N 1
ATOM 802 C CA . ASP A 1 98 ? 6.261 -1.176 -13.021 1.00 88.38 98 ASP A CA 1
ATOM 803 C C . ASP A 1 98 ? 7.772 -1.352 -13.127 1.00 88.38 98 ASP A C 1
ATOM 805 O O . ASP A 1 98 ? 8.516 -0.373 -13.001 1.00 88.38 98 ASP A O 1
ATOM 809 N N . MET A 1 99 ? 8.219 -2.569 -13.420 1.00 81.62 99 MET A N 1
ATOM 810 C CA . MET A 1 99 ? 9.619 -2.866 -13.702 1.00 81.62 99 MET A CA 1
ATOM 811 C C . MET A 1 99 ? 9.829 -2.981 -15.215 1.00 81.62 99 MET A C 1
ATOM 813 O O . MET A 1 99 ? 9.989 -4.073 -15.762 1.00 81.62 99 MET A O 1
ATOM 817 N N . ARG A 1 100 ? 9.831 -1.840 -15.908 1.00 73.06 100 ARG A N 1
ATOM 818 C CA . ARG A 1 100 ? 10.127 -1.746 -17.348 1.00 73.06 100 ARG A CA 1
ATOM 819 C C . ARG A 1 100 ? 11.331 -0.844 -17.605 1.00 73.06 100 ARG A C 1
ATOM 821 O O . ARG A 1 100 ? 11.636 0.050 -16.821 1.00 73.06 100 ARG A O 1
ATOM 828 N N . ASP A 1 101 ? 12.034 -1.116 -18.704 1.00 64.62 101 ASP A N 1
ATOM 829 C CA . ASP A 1 101 ? 13.146 -0.303 -19.223 1.00 64.62 101 ASP A CA 1
ATOM 830 C C . ASP A 1 101 ? 14.317 -0.067 -18.247 1.00 64.62 101 ASP A C 1
ATOM 832 O O . ASP A 1 101 ? 15.040 0.923 -18.343 1.00 64.62 101 ASP A O 1
ATOM 836 N N . GLY A 1 102 ? 14.542 -1.003 -17.318 1.00 66.69 102 GLY A N 1
ATOM 837 C CA . GLY A 1 102 ? 15.659 -0.945 -16.369 1.00 66.69 102 GLY A CA 1
ATOM 838 C C . GLY A 1 102 ? 15.467 0.033 -15.204 1.00 66.69 102 GLY A C 1
ATOM 839 O O . GLY A 1 102 ? 16.453 0.346 -14.539 1.00 66.69 102 GLY A O 1
ATOM 840 N N . GLY A 1 103 ? 14.237 0.495 -14.952 1.00 74.81 103 GLY A N 1
ATOM 841 C CA . GLY A 1 103 ? 13.882 1.326 -13.798 1.00 74.81 103 GLY A CA 1
ATOM 842 C C . GLY A 1 103 ? 12.584 0.889 -13.114 1.00 74.81 103 GLY A C 1
ATOM 843 O O . GLY A 1 103 ? 11.937 -0.074 -13.535 1.00 74.81 103 GLY A O 1
ATOM 844 N N . VAL A 1 104 ? 12.208 1.610 -12.053 1.00 80.31 104 VAL A N 1
ATOM 845 C CA . VAL A 1 104 ? 11.033 1.327 -11.212 1.00 80.31 104 VAL A CA 1
ATOM 846 C C . VAL A 1 104 ? 10.041 2.492 -11.282 1.00 80.31 104 VAL A C 1
ATOM 848 O O . VAL A 1 104 ? 10.212 3.537 -10.659 1.00 80.31 104 VAL A O 1
ATOM 851 N N . ASN A 1 105 ? 8.951 2.333 -12.028 1.00 83.81 105 ASN A N 1
ATOM 852 C CA . ASN A 1 105 ? 7.990 3.415 -12.245 1.00 83.81 105 ASN A CA 1
ATOM 853 C C . ASN A 1 105 ? 6.732 3.231 -11.398 1.00 83.81 105 ASN A C 1
ATOM 855 O O . ASN A 1 105 ? 5.948 2.324 -11.652 1.00 83.81 105 ASN A O 1
ATOM 859 N N . ALA A 1 106 ? 6.486 4.130 -10.440 1.00 86.81 106 ALA A N 1
ATOM 860 C CA . ALA A 1 106 ? 5.237 4.110 -9.677 1.00 86.81 106 ALA A CA 1
ATOM 861 C C . ALA A 1 106 ? 4.034 4.368 -10.604 1.00 86.81 106 ALA A C 1
ATOM 863 O O . ALA A 1 106 ? 4.043 5.345 -11.371 1.00 86.81 106 ALA A O 1
ATOM 864 N N . ILE A 1 107 ? 3.022 3.500 -10.538 1.00 87.31 107 ILE A N 1
ATOM 865 C CA . ILE A 1 107 ? 1.840 3.533 -11.411 1.00 87.31 107 ILE A CA 1
ATOM 866 C C . ILE A 1 107 ? 0.627 4.060 -10.644 1.00 87.31 107 ILE A C 1
ATOM 868 O O . ILE A 1 107 ? 0.007 5.032 -11.070 1.00 87.31 107 ILE A O 1
ATOM 872 N N . LYS A 1 108 ? 0.300 3.409 -9.525 1.00 90.12 108 LYS A N 1
ATOM 873 C CA . LYS A 1 108 ? -0.869 3.676 -8.680 1.00 90.12 108 LYS A CA 1
ATOM 874 C C . LYS A 1 108 ? -0.707 3.023 -7.311 1.00 90.12 108 LYS A C 1
ATOM 876 O O . LYS A 1 108 ? 0.128 2.124 -7.173 1.00 90.12 108 LYS A O 1
ATOM 881 N N . SER A 1 109 ? -1.498 3.443 -6.333 1.00 92.12 109 SER A N 1
ATOM 882 C CA . SER A 1 109 ? -1.666 2.703 -5.086 1.00 92.12 109 SER A CA 1
ATOM 883 C C . SER A 1 109 ? -3.050 2.067 -5.017 1.00 92.12 109 SER A C 1
ATOM 885 O O . SER A 1 109 ? -3.987 2.523 -5.673 1.00 92.12 109 SER A O 1
ATOM 887 N N . ILE A 1 110 ? -3.144 0.960 -4.284 1.00 92.25 110 ILE A N 1
ATOM 888 C CA . ILE A 1 110 ? -4.385 0.227 -4.026 1.00 92.25 110 ILE A CA 1
ATOM 889 C C . ILE A 1 110 ? -4.589 0.190 -2.517 1.00 92.25 110 ILE A C 1
ATOM 891 O O . ILE A 1 110 ? -3.640 -0.088 -1.783 1.00 92.25 110 ILE A O 1
ATOM 895 N N . VAL A 1 111 ? -5.809 0.433 -2.057 1.00 90.62 111 VAL A N 1
ATOM 896 C CA . VAL A 1 111 ? -6.136 0.464 -0.628 1.00 90.62 111 VAL A CA 1
ATOM 897 C C . VAL A 1 111 ? -6.917 -0.780 -0.210 1.00 90.62 111 VAL A C 1
ATOM 899 O O . VAL A 1 111 ? -7.766 -1.282 -0.939 1.00 90.62 111 VAL A O 1
ATOM 902 N N . SER A 1 112 ? -6.632 -1.281 0.991 1.00 91.00 112 SER A N 1
ATOM 903 C CA . SER A 1 112 ? -7.394 -2.335 1.657 1.00 91.00 112 SER A CA 1
ATOM 904 C C . SER A 1 112 ? -7.615 -1.953 3.115 1.00 91.00 112 SER A C 1
ATOM 906 O O . SER A 1 112 ? -6.660 -1.688 3.848 1.00 91.00 112 SER A O 1
ATOM 908 N N . LEU A 1 113 ? -8.870 -1.972 3.552 1.00 91.44 113 LEU A N 1
ATOM 909 C CA . LEU A 1 113 ? -9.296 -1.552 4.883 1.00 91.44 113 LEU A CA 1
ATOM 910 C C . LEU A 1 113 ? -9.861 -2.728 5.677 1.00 91.44 113 LEU A C 1
ATOM 912 O O . LEU A 1 113 ? -10.563 -3.580 5.143 1.00 91.44 113 LEU A O 1
ATOM 916 N N . TYR A 1 114 ? -9.581 -2.755 6.972 1.00 93.50 114 TYR A N 1
ATOM 917 C CA . TYR A 1 114 ? -10.269 -3.608 7.931 1.00 93.50 114 TYR A CA 1
ATOM 918 C C . TYR A 1 114 ? -10.766 -2.736 9.075 1.00 93.50 114 TYR A C 1
ATOM 920 O O . TYR A 1 114 ? -9.967 -2.105 9.763 1.00 93.50 114 TYR A O 1
ATOM 928 N N . VAL A 1 115 ? -12.084 -2.673 9.259 1.00 94.44 115 VAL A N 1
ATOM 929 C CA . VAL A 1 115 ? -12.735 -1.719 10.164 1.00 94.44 115 VAL A CA 1
ATOM 930 C C . VAL A 1 115 ? -13.584 -2.468 11.181 1.00 94.44 115 VAL A C 1
ATOM 932 O O . VAL A 1 115 ? -14.446 -3.270 10.819 1.00 94.44 115 VAL A O 1
ATOM 935 N N . ILE A 1 116 ? -13.366 -2.168 12.460 1.00 96.19 116 ILE A N 1
ATOM 936 C CA . ILE A 1 116 ? -14.145 -2.683 13.588 1.00 96.19 116 ILE A CA 1
ATOM 937 C C . ILE A 1 116 ? -14.904 -1.526 14.243 1.00 96.19 116 ILE A C 1
ATOM 939 O O . ILE A 1 116 ? -14.311 -0.493 14.572 1.00 96.19 116 ILE A O 1
ATOM 943 N N . ASP A 1 117 ? -16.198 -1.726 14.492 1.00 95.69 117 ASP A N 1
ATOM 944 C CA . ASP A 1 117 ? -16.999 -0.848 15.343 1.00 95.69 117 ASP A CA 1
ATOM 945 C C . ASP A 1 117 ? -16.527 -0.946 16.797 1.00 95.69 117 ASP A C 1
ATOM 947 O O . ASP A 1 117 ? -16.477 -2.027 17.390 1.00 95.69 117 ASP A O 1
ATOM 951 N N . ARG A 1 118 ? -16.194 0.185 17.416 1.00 92.38 118 ARG A N 1
ATOM 952 C CA . ARG A 1 118 ? -15.588 0.184 18.751 1.00 92.38 118 ARG A CA 1
ATOM 953 C C . ARG A 1 118 ? -16.564 -0.230 19.852 1.00 92.38 118 ARG A C 1
ATOM 955 O O . ARG A 1 118 ? -16.128 -0.735 20.887 1.00 92.38 118 ARG A O 1
ATOM 962 N N . TYR A 1 119 ? -17.855 0.024 19.665 1.00 93.38 119 TYR A N 1
ATOM 963 C CA . TYR A 1 119 ? -18.865 -0.167 20.703 1.00 93.38 119 TYR A CA 1
ATOM 964 C C . TYR A 1 119 ? -19.359 -1.612 20.773 1.00 93.38 119 TYR A C 1
ATOM 966 O O . TYR A 1 119 ? -19.491 -2.167 21.863 1.00 93.38 119 TYR A O 1
ATOM 974 N N . SER A 1 120 ? -19.629 -2.208 19.618 1.00 94.62 120 SER A N 1
ATOM 975 C CA . SER A 1 120 ? -20.107 -3.584 19.467 1.00 94.62 120 SER A CA 1
ATOM 976 C C . SER A 1 120 ? -18.968 -4.595 19.328 1.00 94.62 120 SER A C 1
ATOM 978 O O . SER A 1 120 ? -19.125 -5.746 19.730 1.00 94.62 120 SER A O 1
ATOM 980 N N . GLY A 1 121 ? -17.812 -4.170 18.807 1.00 93.50 121 GLY A N 1
ATOM 981 C CA . GLY A 1 121 ? -16.725 -5.063 18.407 1.00 93.50 121 GLY A CA 1
ATOM 982 C C . GLY A 1 121 ? -16.980 -5.775 17.074 1.00 93.50 121 GLY A C 1
ATOM 983 O O . GLY A 1 121 ? -16.193 -6.648 16.703 1.00 93.50 121 GLY A O 1
ATOM 984 N N . ASP A 1 122 ? -18.054 -5.423 16.364 1.00 96.00 122 ASP A N 1
ATOM 985 C CA . ASP A 1 122 ? -18.414 -6.036 15.091 1.00 96.00 122 ASP A CA 1
ATOM 986 C C . ASP A 1 122 ? -17.495 -5.553 13.961 1.00 96.00 122 ASP A C 1
ATOM 988 O O . ASP A 1 122 ? -17.106 -4.385 13.888 1.00 96.00 122 ASP A O 1
ATOM 992 N N . VAL A 1 123 ? -17.158 -6.464 13.045 1.00 95.25 123 VAL A N 1
ATOM 993 C CA . VAL A 1 123 ? -16.401 -6.131 11.832 1.00 95.25 123 VAL A CA 1
ATOM 994 C C . VAL A 1 123 ? -17.344 -5.467 10.830 1.00 95.25 123 VAL A C 1
ATOM 996 O O . VAL A 1 123 ? -18.266 -6.111 10.328 1.00 95.25 123 VAL A O 1
ATOM 999 N N . ILE A 1 124 ? -17.097 -4.192 10.534 1.00 93.81 124 ILE A N 1
ATOM 1000 C CA . ILE A 1 124 ? -17.843 -3.401 9.546 1.00 93.81 124 ILE A CA 1
ATOM 1001 C C . ILE A 1 124 ? -17.336 -3.720 8.137 1.00 93.81 124 ILE A C 1
ATOM 1003 O O . ILE A 1 124 ? -18.125 -3.904 7.212 1.00 93.81 124 ILE A O 1
ATOM 1007 N N . GLU A 1 125 ? -16.015 -3.812 7.983 1.00 92.12 125 GLU A N 1
ATOM 1008 C CA . GLU A 1 125 ? -15.351 -4.022 6.699 1.00 92.12 125 GLU A CA 1
ATOM 1009 C C . GLU A 1 125 ? -14.146 -4.946 6.870 1.00 92.12 125 GLU A C 1
ATOM 1011 O O . GLU A 1 125 ? -13.418 -4.857 7.859 1.00 92.12 125 GLU A O 1
ATOM 1016 N N . ASN A 1 126 ? -13.946 -5.846 5.906 1.00 90.69 126 ASN A N 1
ATOM 1017 C CA . ASN A 1 126 ? -12.796 -6.739 5.873 1.00 90.69 126 ASN A CA 1
ATOM 1018 C C . ASN A 1 126 ? -11.827 -6.344 4.768 1.00 90.69 126 ASN A C 1
ATOM 1020 O O . ASN A 1 126 ? -12.260 -5.959 3.685 1.00 90.69 126 ASN A O 1
ATOM 1024 N N . HIS A 1 127 ? -10.538 -6.598 5.008 1.00 89.38 127 HIS A N 1
ATOM 1025 C CA . HIS A 1 127 ? -9.512 -6.453 3.986 1.00 89.38 127 HIS A CA 1
ATOM 1026 C C . HIS A 1 127 ? -9.893 -7.203 2.706 1.00 89.38 127 HIS A C 1
ATOM 1028 O O . HIS A 1 127 ? -10.048 -8.428 2.711 1.00 89.38 127 HIS A O 1
ATOM 1034 N N . THR A 1 128 ? -9.965 -6.465 1.602 1.00 85.38 128 THR A N 1
ATOM 1035 C CA . THR A 1 128 ? -10.086 -7.006 0.243 1.00 85.38 128 THR A CA 1
ATOM 1036 C C . THR A 1 128 ? -8.802 -7.720 -0.170 1.00 85.38 128 THR A C 1
ATOM 1038 O O . THR A 1 128 ? -8.836 -8.792 -0.775 1.00 85.38 128 THR A O 1
ATOM 1041 N N . ILE A 1 129 ? -7.659 -7.166 0.241 1.00 85.50 129 ILE A N 1
ATOM 1042 C CA . ILE A 1 129 ? -6.324 -7.727 0.039 1.00 85.50 129 ILE A CA 1
ATOM 1043 C C . ILE A 1 129 ? -5.665 -7.878 1.408 1.00 85.50 129 ILE A C 1
ATOM 1045 O O . ILE A 1 129 ? -5.479 -6.892 2.126 1.00 85.50 129 ILE A O 1
ATOM 1049 N N . ASN A 1 130 ? -5.313 -9.114 1.770 1.00 77.75 130 ASN A N 1
ATOM 1050 C CA . ASN A 1 130 ? -4.633 -9.432 3.023 1.00 77.75 130 ASN A CA 1
ATOM 1051 C C . ASN A 1 130 ? -3.276 -10.102 2.728 1.00 77.75 130 ASN A C 1
ATOM 1053 O O . ASN A 1 130 ? -3.254 -11.204 2.166 1.00 77.75 130 ASN A O 1
ATOM 1057 N N . PRO A 1 131 ? -2.149 -9.499 3.152 1.00 70.12 131 PRO A N 1
ATOM 1058 C CA . PRO A 1 131 ? -0.806 -9.966 2.810 1.00 70.12 131 PRO A CA 1
ATOM 1059 C C . PRO A 1 131 ? -0.442 -11.295 3.487 1.00 70.12 131 PRO A C 1
ATOM 1061 O O . PRO A 1 131 ? 0.513 -11.958 3.089 1.00 70.12 131 PRO A O 1
ATOM 1064 N N . LYS A 1 132 ? -1.210 -11.724 4.499 1.00 72.81 132 LYS A N 1
ATOM 1065 C CA . LYS A 1 132 ? -1.002 -12.988 5.226 1.00 72.81 132 LYS A CA 1
ATOM 1066 C C . LYS A 1 132 ? -1.623 -14.198 4.512 1.00 72.81 132 LYS A C 1
ATOM 1068 O O . LYS A 1 132 ? -1.408 -15.332 4.946 1.00 72.81 132 LYS A O 1
ATOM 1073 N N . LEU A 1 133 ? -2.417 -13.990 3.458 1.00 73.50 133 LEU A N 1
ATOM 1074 C CA . LEU A 1 133 ? -3.083 -15.070 2.727 1.00 73.50 133 LEU A CA 1
ATOM 1075 C C . LEU A 1 133 ? -2.147 -15.736 1.710 1.00 73.50 133 LEU A C 1
ATOM 1077 O O . LEU A 1 133 ? -1.324 -15.096 1.059 1.00 73.50 133 LEU A O 1
ATOM 1081 N N . LYS A 1 134 ? -2.311 -17.052 1.527 1.00 66.88 134 LYS A N 1
ATOM 1082 C CA . LYS A 1 134 ? -1.684 -17.765 0.404 1.00 66.88 134 LYS A CA 1
ATOM 1083 C C . LYS A 1 134 ? -2.314 -17.260 -0.902 1.00 66.88 134 LYS A C 1
ATOM 1085 O O . LYS A 1 134 ? -3.533 -17.133 -0.960 1.00 66.88 134 LYS A O 1
ATOM 1090 N N . ASN A 1 135 ? -1.499 -17.050 -1.939 1.00 76.38 135 ASN A N 1
ATOM 1091 C CA . ASN A 1 135 ? -1.888 -16.518 -3.261 1.00 76.38 135 ASN A CA 1
ATOM 1092 C C . ASN A 1 135 ? -2.099 -14.993 -3.328 1.00 76.38 135 ASN A C 1
ATOM 1094 O O . ASN A 1 135 ? -2.976 -14.527 -4.054 1.00 76.38 135 ASN A O 1
ATOM 1098 N N . LEU A 1 136 ? -1.274 -14.223 -2.611 1.00 78.56 136 LEU A N 1
ATOM 1099 C CA . LEU A 1 136 ? -1.273 -12.759 -2.684 1.00 78.56 136 LEU A CA 1
ATOM 1100 C C . LEU A 1 136 ? -1.204 -12.238 -4.132 1.00 78.56 136 LEU A C 1
ATOM 1102 O O . LEU A 1 136 ? -1.970 -11.348 -4.482 1.00 78.56 136 LEU A O 1
ATOM 1106 N N . ASP A 1 137 ? -0.391 -12.853 -4.997 1.00 79.00 137 ASP A N 1
ATOM 1107 C CA . ASP A 1 137 ? -0.299 -12.480 -6.417 1.00 79.00 137 ASP A CA 1
ATOM 1108 C C . ASP A 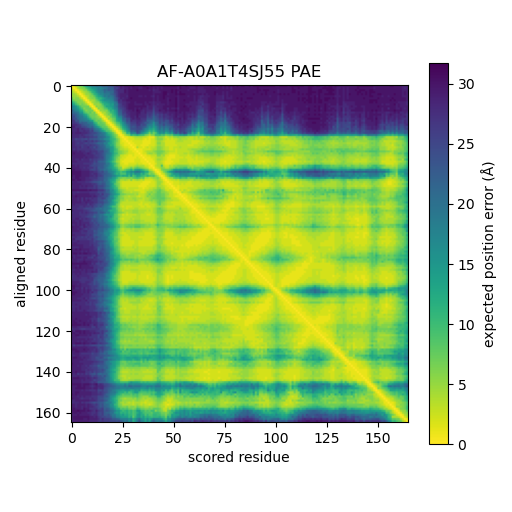1 137 ? -1.651 -12.571 -7.135 1.00 79.00 137 ASP A C 1
ATOM 1110 O O . ASP A 1 137 ? -2.060 -11.651 -7.837 1.00 79.00 137 ASP A O 1
ATOM 1114 N N . SER A 1 138 ? -2.392 -13.665 -6.924 1.00 81.62 138 SER A N 1
ATOM 1115 C CA . SER A 1 138 ? -3.713 -13.853 -7.536 1.00 81.62 138 SER A CA 1
ATOM 1116 C C . SER A 1 138 ? -4.749 -12.857 -7.017 1.00 81.62 138 SER A C 1
ATOM 1118 O O . SER A 1 138 ? -5.683 -12.537 -7.747 1.00 81.62 138 SER A O 1
ATOM 1120 N N . LEU A 1 139 ? -4.588 -12.376 -5.780 1.00 85.69 139 LEU A N 1
ATOM 1121 C CA . LEU A 1 139 ? -5.447 -11.346 -5.200 1.00 85.69 139 LEU A CA 1
ATOM 1122 C C . LEU A 1 139 ? -5.080 -9.952 -5.707 1.00 85.69 139 LEU A C 1
ATOM 1124 O O . LEU A 1 139 ? -5.984 -9.183 -5.989 1.00 85.69 139 LEU A O 1
ATOM 1128 N N . LEU A 1 140 ? -3.790 -9.636 -5.860 1.00 88.62 140 LEU A N 1
ATOM 1129 C CA . LEU A 1 140 ? -3.315 -8.320 -6.300 1.00 88.62 140 LEU A CA 1
ATOM 1130 C C . LEU A 1 140 ? -3.516 -8.081 -7.798 1.00 88.62 140 LEU A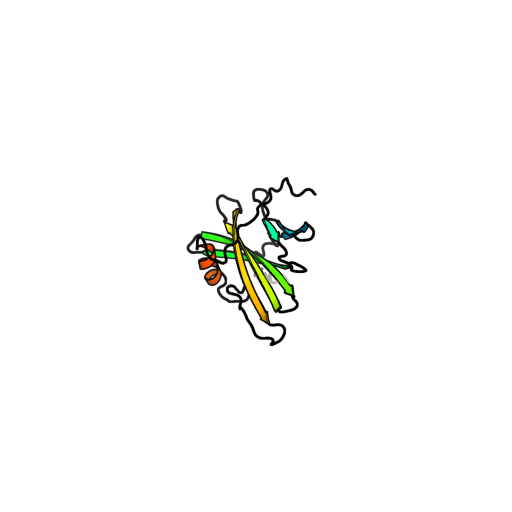 C 1
ATOM 1132 O O . LEU A 1 140 ? -3.828 -6.963 -8.199 1.00 88.62 140 LEU A O 1
ATOM 1136 N N . CYS A 1 141 ? -3.347 -9.103 -8.638 1.00 90.06 141 CYS A N 1
ATOM 1137 C CA . CYS A 1 141 ? -3.339 -8.918 -10.088 1.00 90.06 141 CYS A CA 1
ATOM 1138 C C . CYS A 1 141 ? -4.610 -8.312 -10.698 1.00 90.06 141 CYS A C 1
ATOM 1140 O O . CYS A 1 141 ? -4.460 -7.459 -11.574 1.00 90.06 141 CYS A O 1
ATOM 1142 N N . PRO A 1 142 ? -5.835 -8.684 -10.277 1.00 88.69 142 PRO A N 1
ATOM 1143 C CA . PRO A 1 142 ? -7.045 -8.007 -10.737 1.00 88.69 142 PRO A CA 1
ATOM 1144 C C . PRO A 1 142 ? -6.979 -6.499 -10.488 1.00 88.69 142 PRO A C 1
ATOM 1146 O O . PRO A 1 142 ? -7.152 -5.726 -11.426 1.00 88.69 142 PRO A O 1
ATOM 1149 N N . TYR A 1 143 ? -6.600 -6.090 -9.273 1.00 89.00 143 TYR A N 1
ATOM 1150 C CA . TYR A 1 143 ? -6.459 -4.679 -8.927 1.00 89.00 143 TYR A CA 1
ATOM 1151 C C . TYR A 1 143 ? -5.334 -4.016 -9.706 1.00 89.00 143 TYR A C 1
ATOM 1153 O O . TYR A 1 143 ? -5.532 -2.926 -10.209 1.00 89.00 143 TYR A O 1
ATOM 1161 N N . ILE A 1 144 ? -4.170 -4.649 -9.871 1.00 90.06 144 ILE A N 1
ATOM 1162 C CA . ILE A 1 144 ? -3.043 -4.064 -10.618 1.00 90.06 144 ILE A CA 1
ATOM 1163 C C . ILE A 1 144 ? -3.415 -3.805 -12.085 1.00 90.06 144 ILE A C 1
ATOM 1165 O O . ILE A 1 144 ? -3.124 -2.727 -12.609 1.00 90.06 144 ILE A O 1
ATOM 1169 N N . LEU A 1 145 ? -4.042 -4.782 -12.745 1.00 88.62 145 LEU A N 1
ATOM 1170 C CA . LEU A 1 145 ? -4.321 -4.741 -14.182 1.00 88.62 145 LEU A CA 1
ATOM 1171 C C . LEU A 1 145 ? -5.565 -3.918 -14.537 1.00 88.62 145 LEU A C 1
ATOM 1173 O O . LEU A 1 145 ? -5.659 -3.402 -15.655 1.00 88.62 145 LEU A O 1
ATOM 1177 N N . GLU A 1 146 ? -6.526 -3.799 -13.621 1.00 82.88 146 GLU A N 1
ATOM 1178 C CA . GLU A 1 146 ? -7.726 -3.005 -13.845 1.00 82.88 146 GLU A CA 1
ATOM 1179 C C . GLU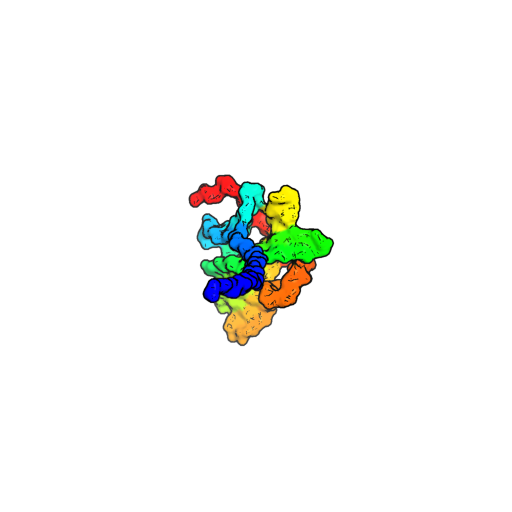 A 1 146 ? -7.384 -1.510 -13.895 1.00 82.88 146 GLU A C 1
ATOM 1181 O O . GLU A 1 146 ? -6.639 -0.971 -13.076 1.00 82.88 146 GLU A O 1
ATOM 1186 N N . LYS A 1 147 ? -7.906 -0.825 -14.914 1.00 63.31 147 LYS A N 1
ATOM 1187 C CA . LYS A 1 147 ? -7.762 0.623 -15.060 1.00 63.31 147 LYS A CA 1
ATOM 1188 C C . LYS A 1 147 ? -9.016 1.251 -14.463 1.00 63.31 147 LYS A C 1
ATOM 1190 O O . LYS A 1 147 ? -10.052 1.209 -15.124 1.00 63.31 147 LYS A O 1
ATOM 1195 N N . ASN A 1 148 ? -8.905 1.849 -13.275 1.00 59.16 148 ASN A N 1
ATOM 1196 C CA . ASN A 1 148 ? -9.981 2.510 -12.522 1.00 59.16 148 ASN A CA 1
ATOM 1197 C C . ASN A 1 148 ? -10.818 1.561 -11.651 1.00 59.16 148 ASN A C 1
ATOM 1199 O O . ASN A 1 148 ? -12.042 1.504 -11.787 1.00 59.16 148 ASN A O 1
ATOM 1203 N N . SER A 1 149 ? -10.165 0.849 -10.734 1.00 62.75 149 SER A N 1
ATOM 1204 C CA . SER A 1 149 ? -10.892 0.304 -9.584 1.00 62.75 149 SER A CA 1
ATOM 1205 C C . SER A 1 149 ? -11.301 1.453 -8.643 1.00 62.75 149 SER A C 1
ATOM 1207 O O . SER A 1 149 ? -10.638 2.491 -8.613 1.00 62.75 149 SER A O 1
ATOM 1209 N N . ASN A 1 150 ? -12.383 1.300 -7.872 1.00 65.00 150 ASN A N 1
ATOM 1210 C CA . ASN A 1 150 ? -12.740 2.286 -6.833 1.00 65.00 150 ASN A CA 1
ATOM 1211 C C . ASN A 1 150 ? -11.677 2.376 -5.722 1.00 65.00 150 ASN A C 1
ATOM 1213 O O . ASN A 1 150 ? -11.700 3.317 -4.934 1.00 65.00 150 ASN A O 1
ATOM 1217 N N . ASP A 1 151 ? -10.758 1.411 -5.697 1.00 71.50 151 ASP A N 1
ATOM 1218 C CA . ASP A 1 151 ? -9.683 1.280 -4.724 1.00 71.50 151 ASP A CA 1
ATOM 1219 C C . ASP A 1 151 ? -8.355 1.848 -5.265 1.00 71.50 151 ASP A C 1
ATOM 1221 O O . ASP A 1 151 ? -7.341 1.798 -4.568 1.00 71.50 151 ASP A O 1
ATOM 1225 N N . ASP A 1 152 ? -8.344 2.372 -6.502 1.00 78.19 152 ASP A N 1
ATOM 1226 C CA . ASP A 1 152 ? -7.177 2.989 -7.133 1.00 78.19 152 ASP A CA 1
ATOM 1227 C C . ASP A 1 152 ? -7.009 4.436 -6.648 1.00 78.19 152 ASP A C 1
ATOM 1229 O O . ASP A 1 152 ? -7.853 5.299 -6.905 1.00 78.19 152 ASP A O 1
ATOM 1233 N N . TYR A 1 153 ? -5.857 4.733 -6.048 1.00 76.88 153 TYR A N 1
ATOM 1234 C CA . TYR A 1 153 ? -5.481 6.087 -5.653 1.00 76.88 153 TYR A CA 1
ATOM 1235 C C . TYR A 1 153 ? -4.309 6.612 -6.498 1.00 76.88 153 TYR A C 1
ATOM 1237 O O . TYR A 1 153 ? -3.379 5.868 -6.849 1.00 76.88 153 TYR A O 1
ATOM 1245 N N . PRO A 1 154 ? -4.337 7.904 -6.881 1.00 80.19 154 PRO A N 1
ATOM 1246 C CA . PRO A 1 154 ? -3.237 8.509 -7.609 1.00 80.19 154 PRO A CA 1
ATOM 1247 C C . PRO A 1 154 ? -2.008 8.618 -6.706 1.00 80.19 154 PRO A C 1
ATOM 1249 O O . PRO A 1 154 ? -2.071 9.149 -5.601 1.00 80.19 154 PRO A O 1
ATOM 1252 N N . ILE A 1 155 ? -0.858 8.189 -7.223 1.00 86.44 155 ILE A N 1
ATOM 1253 C CA . ILE A 1 155 ? 0.416 8.353 -6.527 1.00 86.44 155 ILE A CA 1
ATOM 1254 C C . ILE A 1 155 ? 0.952 9.769 -6.734 1.00 86.44 155 ILE A C 1
ATOM 1256 O O . ILE A 1 155 ? 1.165 10.209 -7.870 1.00 86.44 155 ILE A O 1
ATOM 1260 N N . GLN A 1 156 ? 1.283 10.445 -5.636 1.00 86.06 156 GLN A N 1
ATOM 1261 C CA . GLN A 1 156 ? 2.070 11.669 -5.681 1.00 86.06 156 GLN A CA 1
ATOM 1262 C C . GLN A 1 156 ? 3.568 11.335 -5.722 1.00 86.06 156 GLN A C 1
ATOM 1264 O O . GLN A 1 156 ? 4.128 10.738 -4.804 1.00 86.06 156 GLN A O 1
ATOM 1269 N N . LYS A 1 157 ? 4.219 11.741 -6.815 1.00 85.38 157 LYS A N 1
ATOM 1270 C CA . LYS A 1 157 ? 5.654 11.544 -7.048 1.00 85.38 157 LYS A CA 1
ATOM 1271 C C . LYS A 1 157 ? 6.458 12.744 -6.553 1.00 85.38 157 LYS A C 1
ATOM 1273 O O . LYS A 1 157 ? 6.073 13.886 -6.800 1.00 85.38 157 LYS A O 1
ATOM 1278 N N . ILE A 1 158 ? 7.611 12.484 -5.943 1.00 80.81 158 ILE A N 1
ATOM 1279 C CA . ILE A 1 158 ? 8.624 13.488 -5.610 1.00 80.81 158 ILE A CA 1
ATOM 1280 C C . ILE A 1 158 ? 9.896 13.206 -6.397 1.00 80.81 158 ILE A C 1
ATOM 1282 O O . ILE A 1 158 ? 10.436 12.097 -6.389 1.00 80.81 158 ILE A O 1
ATOM 1286 N N . ASP A 1 159 ? 10.389 14.252 -7.052 1.00 71.94 159 ASP A N 1
ATOM 1287 C CA . ASP A 1 159 ? 11.708 14.247 -7.665 1.00 71.94 159 ASP A CA 1
ATOM 1288 C C . ASP A 1 159 ? 12.797 14.250 -6.580 1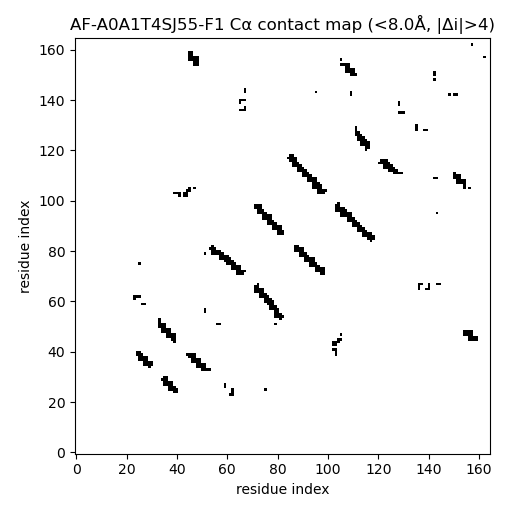.00 71.94 159 ASP A C 1
ATOM 1290 O O . ASP A 1 159 ? 12.741 15.035 -5.628 1.00 71.94 159 ASP A O 1
ATOM 1294 N N . LYS A 1 160 ? 13.814 13.392 -6.720 1.00 64.75 160 LYS A N 1
ATOM 1295 C CA . LYS A 1 160 ? 14.883 13.205 -5.721 1.00 64.75 160 LYS A CA 1
ATOM 1296 C C . LYS A 1 160 ? 15.630 14.501 -5.392 1.00 64.75 160 LYS A C 1
ATOM 1298 O O . LYS A 1 160 ? 16.187 14.631 -4.304 1.00 64.75 160 LYS A O 1
ATOM 1303 N N . THR A 1 161 ? 15.622 15.477 -6.299 1.00 61.00 161 THR A N 1
ATOM 1304 C CA . THR A 1 161 ? 16.237 16.802 -6.112 1.00 61.00 161 THR A CA 1
ATOM 1305 C C . THR A 1 161 ? 15.528 17.682 -5.076 1.00 61.00 161 THR A C 1
ATOM 1307 O O . THR A 1 161 ? 16.167 18.566 -4.507 1.00 61.00 161 THR A O 1
ATOM 1310 N N . ASN A 1 162 ? 14.257 17.405 -4.769 1.00 57.56 162 ASN A N 1
ATOM 1311 C CA . ASN A 1 162 ? 13.423 18.198 -3.860 1.00 57.56 162 ASN A CA 1
ATOM 1312 C C . ASN A 1 162 ? 13.338 17.626 -2.432 1.00 57.56 162 ASN A C 1
ATOM 1314 O O . ASN A 1 162 ? 12.594 18.147 -1.610 1.00 57.56 162 ASN A O 1
ATOM 1318 N N . MET A 1 163 ? 14.116 16.588 -2.101 1.00 56.69 163 MET A N 1
ATOM 1319 C CA . MET A 1 163 ? 14.140 15.982 -0.756 1.00 56.69 163 MET A CA 1
ATOM 1320 C C . MET A 1 163 ? 14.963 16.760 0.289 1.00 56.69 163 MET A C 1
ATOM 1322 O O . MET A 1 163 ? 15.300 16.213 1.334 1.00 56.69 163 MET A O 1
ATOM 1326 N N . LYS A 1 164 ? 15.347 18.013 0.015 1.00 46.38 164 LYS A N 1
ATOM 1327 C CA . LYS A 1 164 ? 16.058 18.863 0.980 1.00 46.38 164 LYS A CA 1
ATOM 1328 C C . LYS A 1 164 ? 15.119 19.934 1.528 1.00 46.38 164 LYS A C 1
ATOM 1330 O O . LYS A 1 164 ? 14.980 20.992 0.916 1.00 46.38 164 LYS A O 1
ATOM 1335 N N . GLY A 1 165 ? 14.524 19.629 2.677 1.00 45.22 165 GLY A N 1
ATOM 1336 C CA . GLY A 1 165 ? 14.013 20.583 3.660 1.00 45.22 165 GLY A CA 1
ATOM 1337 C C . GLY A 1 165 ? 14.775 20.377 4.955 1.00 45.22 165 GLY A C 1
ATOM 1338 O O . GLY A 1 165 ? 14.783 19.216 5.413 1.00 45.22 165 GLY A O 1
#

Sequence (165 aa):
MTFFNFSLKTCSLFLLFSFNVFANTFRIEPFSDEQYVLITPDSVSYNVIVDMQGAKELFYHGEYNVNCGGDFFLVSVIQSFIETMESNAEYMEYFVFDMRDGGVNAIKSIVSLYVIDRYSGDVIENHTINPKLKNLDSLLCPYILEKNSNDDYPIQKIDKTNMKG

Mean predicted aligned error: 10.97 Å

Nearest PDB structures (foldseek):
  2rfr-assembly1_A  TM=3.975E-01  e=7.268E-01  Novosphingobium aromaticivorans DSM 12444
  5kev-assembly1_B  TM=5.154E-01  e=3.110E+00  Vibrio parahaemolyticus RIMD 2210633
  2qux-assembly4_K  TM=3.859E-01  e=2.508E+00  Pseudomonas phage PP7

Solvent-accessible surface area (backbone atoms only — not comparable to full-atom values): 10079 Å² total; per-residue (Å²): 143,86,80,86,84,82,82,81,80,78,84,76,79,76,79,76,77,77,73,84,69,74,70,74,55,58,49,77,43,85,72,53,99,60,33,29,33,42,38,57,74,51,98,86,37,56,25,32,62,42,70,42,88,81,25,89,56,79,42,81,72,50,75,43,84,34,68,49,97,86,46,58,33,43,35,39,33,40,35,33,48,34,78,59,96,62,33,40,31,44,42,35,39,36,39,35,23,41,64,55,96,93,45,54,44,78,72,35,28,38,61,23,44,30,31,30,36,61,87,82,66,46,75,76,42,67,51,84,62,55,89,86,47,90,60,48,47,74,63,46,33,61,64,72,73,47,87,80,51,97,48,57,42,87,65,50,74,39,61,77,87,70,75,78,128

Organism: NCBI:txid1123491